Protein AF-A0A8X6XYX7-F1 (afdb_monomer)

Solvent-accessible surface area (backbone atoms only — not comparable to full-atom values): 6253 Å² total; per-residue (Å²): 136,57,72,66,62,53,54,53,54,50,52,64,70,70,44,87,96,65,83,76,82,65,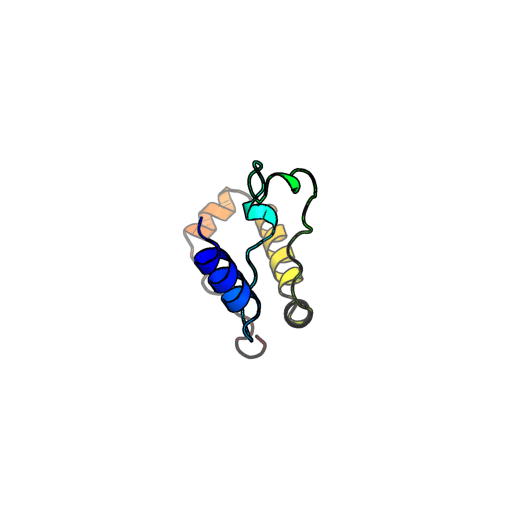81,63,75,82,47,94,62,64,91,68,63,83,51,68,88,63,78,73,74,76,90,76,72,57,69,75,58,52,71,69,38,53,66,61,55,52,49,55,51,47,55,63,51,68,75,49,52,71,72,58,53,55,51,46,69,73,52,74,71,84,84,75,85,78,85,64,91,86,73,115

Nearest PDB structures (foldseek):
  8y7e-assembly1_2  TM=8.122E-01  e=1.405E-06  Homo sapiens
  8i0u-assembly1_2  TM=7.567E-01  e=8.481E-07  Homo sapiens
  7qtt-assembly1_E  TM=8.133E-01  e=4.786E-06  Homo sapiens
  8rm5-assembly1_B2  TM=8.212E-01  e=9.842E-06  Homo sapiens

Structure (mmCIF, N/CA/C/O backbone):
data_AF-A0A8X6XYX7-F1
#
_entry.id   AF-A0A8X6XYX7-F1
#
loop_
_atom_site.group_PDB
_atom_site.id
_atom_site.type_symbol
_atom_site.label_atom_id
_atom_site.label_alt_id
_atom_site.label_comp_id
_atom_site.label_asym_id
_atom_site.label_entity_id
_atom_site.label_seq_id
_atom_site.pdbx_PDB_ins_code
_atom_site.Cartn_x
_atom_site.Cartn_y
_atom_site.Cartn_z
_atom_site.occupancy
_atom_site.B_iso_or_equiv
_atom_site.auth_seq_id
_atom_site.auth_comp_id
_atom_site.auth_asym_id
_atom_site.auth_atom_id
_atom_site.pdbx_PDB_model_num
ATOM 1 N N . MET A 1 1 ? 23.935 14.948 -27.734 1.00 57.50 1 MET A N 1
ATOM 2 C CA . MET A 1 1 ? 23.773 13.525 -27.389 1.00 57.50 1 MET A CA 1
ATOM 3 C C . MET A 1 1 ? 24.347 12.733 -28.546 1.00 57.50 1 MET A C 1
ATOM 5 O O . MET A 1 1 ? 23.789 12.786 -29.637 1.00 57.50 1 MET A O 1
ATOM 9 N N . THR A 1 2 ? 25.535 12.168 -28.370 1.00 86.88 2 THR A N 1
ATOM 10 C CA . THR A 1 2 ? 26.268 11.495 -29.454 1.00 86.88 2 THR A CA 1
ATOM 11 C C . THR A 1 2 ? 25.700 10.090 -29.681 1.00 86.88 2 THR A C 1
ATOM 13 O O . THR A 1 2 ? 25.047 9.517 -28.808 1.00 86.88 2 THR A O 1
ATOM 16 N N . VAL A 1 3 ? 25.915 9.514 -30.867 1.00 83.88 3 VAL A N 1
ATOM 17 C CA . VAL A 1 3 ? 25.403 8.173 -31.221 1.00 83.88 3 VAL A CA 1
ATOM 18 C C . VAL A 1 3 ? 25.924 7.090 -30.259 1.00 83.88 3 VAL A C 1
ATOM 20 O O . VAL A 1 3 ? 25.188 6.168 -29.908 1.00 83.88 3 VAL A O 1
ATOM 23 N N . ALA A 1 4 ? 27.149 7.252 -29.755 1.00 83.94 4 ALA A N 1
ATOM 24 C CA . ALA A 1 4 ? 27.756 6.350 -28.778 1.00 83.94 4 ALA A CA 1
ATOM 25 C C . ALA A 1 4 ? 26.997 6.324 -27.435 1.00 83.94 4 ALA A C 1
ATOM 27 O O . ALA A 1 4 ? 26.740 5.255 -26.881 1.00 83.94 4 ALA A O 1
ATOM 28 N N . GLU A 1 5 ? 26.560 7.487 -26.937 1.00 84.81 5 GLU A N 1
ATOM 29 C CA . GLU A 1 5 ? 25.783 7.591 -25.691 1.00 84.81 5 GLU A CA 1
ATOM 30 C C . GLU A 1 5 ? 24.414 6.899 -25.804 1.00 84.81 5 GLU A C 1
ATOM 32 O O . GLU A 1 5 ? 23.898 6.345 -24.829 1.00 84.81 5 GLU A O 1
ATOM 37 N N . LEU A 1 6 ? 23.812 6.919 -26.997 1.00 84.62 6 LEU A N 1
ATOM 38 C CA . LEU A 1 6 ? 22.552 6.230 -27.276 1.00 84.62 6 LEU A CA 1
ATOM 39 C C . LEU A 1 6 ? 22.726 4.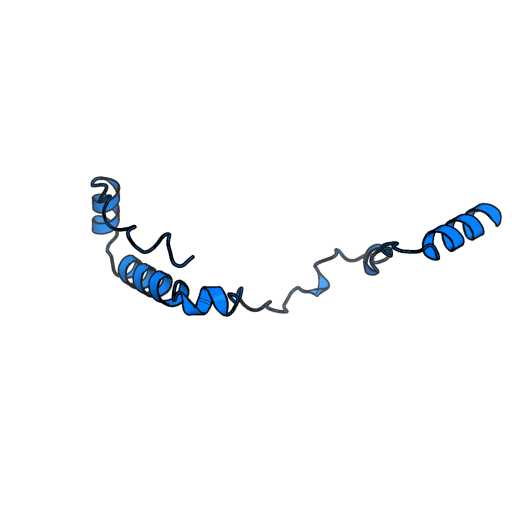709 -27.266 1.00 84.62 6 LEU A C 1
ATOM 41 O O . LEU A 1 6 ? 21.956 4.016 -26.601 1.00 84.62 6 LEU A O 1
ATOM 45 N N . GLN A 1 7 ? 23.753 4.195 -27.945 1.00 84.75 7 GLN A N 1
ATOM 46 C CA . GLN A 1 7 ? 24.054 2.760 -27.986 1.00 84.75 7 GLN A CA 1
ATOM 47 C C . GLN A 1 7 ? 24.354 2.206 -26.590 1.00 84.75 7 GLN A C 1
ATOM 49 O O . GLN A 1 7 ? 23.815 1.170 -26.206 1.00 84.75 7 GLN A O 1
ATOM 54 N N . GLN A 1 8 ? 25.127 2.936 -25.783 1.00 87.25 8 GLN A N 1
ATOM 55 C CA . GLN A 1 8 ? 25.419 2.548 -24.405 1.00 87.25 8 GLN A CA 1
ATOM 56 C C . GLN A 1 8 ? 24.143 2.447 -23.555 1.00 87.25 8 GLN A C 1
ATOM 58 O O . GLN A 1 8 ? 23.949 1.464 -22.840 1.00 87.25 8 GLN A O 1
ATOM 63 N N . LYS A 1 9 ? 23.232 3.424 -23.658 1.00 85.38 9 LYS A N 1
ATOM 64 C CA . LYS A 1 9 ? 21.946 3.394 -22.940 1.00 85.38 9 LYS A CA 1
ATOM 65 C C . LYS A 1 9 ? 21.053 2.232 -23.371 1.00 85.38 9 LYS A C 1
ATOM 67 O O . LYS A 1 9 ? 20.347 1.676 -22.533 1.00 85.38 9 LYS A O 1
ATOM 72 N N . VAL A 1 10 ? 21.059 1.878 -24.654 1.00 88.50 10 VAL A N 1
ATOM 73 C CA . VAL A 1 10 ? 20.289 0.740 -25.174 1.00 88.50 10 VAL A CA 1
ATOM 74 C C . VAL A 1 10 ? 20.860 -0.577 -24.652 1.00 88.50 10 VAL A C 1
ATOM 76 O O . VAL A 1 10 ? 20.107 -1.386 -24.117 1.00 88.50 10 VAL A O 1
ATOM 79 N N . ASN A 1 11 ? 22.182 -0.747 -24.695 1.00 88.81 11 ASN A N 1
ATOM 80 C CA . ASN A 1 11 ? 22.855 -1.946 -24.188 1.00 88.81 11 ASN A CA 1
ATOM 81 C C . ASN A 1 11 ? 22.606 -2.146 -22.687 1.00 88.81 11 ASN A C 1
ATOM 83 O O . ASN A 1 11 ? 22.317 -3.256 -22.247 1.00 88.81 11 ASN A O 1
ATOM 87 N N . LEU A 1 12 ? 22.629 -1.058 -21.910 1.00 88.81 12 LEU A N 1
ATOM 88 C CA . LEU A 1 12 ? 22.290 -1.091 -20.488 1.00 88.81 12 LEU A CA 1
ATOM 89 C C . LEU A 1 12 ? 20.826 -1.461 -20.241 1.00 88.81 12 LEU A C 1
ATOM 91 O O . LEU A 1 12 ? 20.540 -2.120 -19.259 1.00 88.81 12 LEU A O 1
ATOM 95 N N . LYS A 1 13 ? 19.883 -1.079 -21.104 1.00 85.81 13 LYS A N 1
ATOM 96 C CA . LYS A 1 13 ? 18.479 -1.501 -20.956 1.00 85.81 13 LYS A CA 1
ATOM 97 C C . LYS A 1 13 ? 18.232 -2.951 -21.385 1.00 85.81 13 LYS A C 1
ATOM 99 O O . LYS A 1 13 ? 17.252 -3.535 -20.941 1.00 85.81 13 LYS A O 1
ATOM 104 N N . ALA A 1 14 ? 19.084 -3.502 -22.249 1.00 86.75 14 ALA A N 1
ATOM 105 C CA . ALA A 1 14 ? 18.947 -4.846 -22.811 1.00 86.75 14 ALA A CA 1
ATOM 106 C C . ALA A 1 14 ? 19.676 -5.940 -22.007 1.00 86.75 14 ALA A C 1
ATOM 108 O O . ALA A 1 14 ? 19.561 -7.120 -22.333 1.00 86.75 14 ALA A O 1
ATOM 109 N N . SER A 1 15 ? 20.438 -5.571 -20.974 1.00 90.12 15 SER A N 1
ATOM 110 C CA . SER A 1 15 ? 21.151 -6.531 -20.129 1.00 90.12 15 SER A CA 1
ATOM 111 C C . SER A 1 15 ? 20.201 -7.281 -19.178 1.00 90.12 15 SER A C 1
ATOM 113 O O . SER A 1 15 ? 19.132 -6.793 -18.808 1.00 90.12 15 SER A O 1
ATOM 115 N N . SER A 1 16 ? 20.597 -8.493 -18.781 1.00 89.56 16 SER A N 1
ATOM 116 C CA . SER A 1 16 ? 19.787 -9.383 -17.940 1.00 89.56 16 SER A CA 1
ATOM 117 C C . SER A 1 16 ? 19.600 -8.828 -16.521 1.00 89.56 16 SER A C 1
ATOM 119 O O . SER A 1 16 ? 20.497 -8.179 -15.983 1.00 89.56 16 SER A O 1
ATOM 121 N N . ASN A 1 17 ? 18.447 -9.120 -15.907 1.00 89.06 17 ASN A N 1
ATOM 122 C CA . ASN A 1 17 ? 18.087 -8.766 -14.525 1.00 89.06 17 ASN A CA 1
ATOM 123 C C . ASN A 1 17 ? 17.993 -7.260 -14.213 1.00 89.06 17 ASN A C 1
ATOM 125 O O . ASN A 1 17 ? 18.191 -6.846 -13.071 1.00 89.06 17 ASN A O 1
ATOM 129 N N . ILE A 1 18 ? 17.671 -6.427 -15.204 1.00 91.19 18 ILE A N 1
ATOM 130 C CA . ILE A 1 18 ? 17.572 -4.976 -15.015 1.00 91.19 18 ILE A CA 1
ATOM 131 C C . ILE A 1 18 ? 16.130 -4.542 -14.781 1.00 91.19 18 ILE A C 1
ATOM 133 O O . ILE A 1 18 ? 15.202 -4.948 -15.479 1.00 91.19 18 ILE A O 1
ATOM 137 N N . ILE A 1 19 ? 15.955 -3.664 -13.794 1.00 87.69 19 ILE A N 1
ATOM 138 C CA . ILE A 1 19 ? 14.679 -3.012 -13.511 1.00 87.69 19 ILE A CA 1
ATOM 139 C C . ILE A 1 19 ? 14.529 -1.821 -14.461 1.00 87.69 19 ILE A C 1
ATOM 141 O O . ILE A 1 19 ? 15.372 -0.924 -14.504 1.00 87.69 19 ILE A O 1
ATOM 145 N N . VAL A 1 20 ? 13.444 -1.812 -15.233 1.00 88.69 20 VAL A N 1
ATOM 146 C CA . VAL A 1 20 ? 13.137 -0.732 -16.177 1.00 88.69 20 VAL A CA 1
ATOM 147 C C . VAL A 1 20 ? 12.746 0.559 -15.456 1.00 88.69 20 VAL A C 1
ATOM 149 O O . VAL A 1 20 ? 12.172 0.543 -14.367 1.00 88.69 20 VAL A O 1
ATOM 152 N N . VAL A 1 21 ? 13.019 1.701 -16.092 1.00 89.06 21 VAL A N 1
ATOM 153 C CA . VAL A 1 21 ? 12.602 3.009 -15.568 1.00 89.06 21 VAL A CA 1
ATOM 154 C C . VAL A 1 21 ? 11.067 3.079 -15.526 1.00 89.06 21 VAL A C 1
ATOM 156 O O . VAL A 1 21 ? 10.429 2.808 -16.547 1.00 89.06 21 VAL A O 1
ATOM 159 N N . PRO A 1 22 ? 10.453 3.467 -14.392 1.00 90.94 22 PRO A N 1
ATOM 160 C CA . PRO A 1 22 ? 9.001 3.575 -14.281 1.00 90.94 22 PRO A CA 1
ATOM 161 C C . PRO A 1 22 ? 8.387 4.559 -15.288 1.00 90.94 22 PRO A C 1
ATOM 163 O O . PRO A 1 22 ? 8.869 5.675 -15.469 1.00 90.94 22 PRO A O 1
ATOM 166 N N . HIS A 1 23 ? 7.255 4.180 -15.887 1.00 85.00 23 HIS A N 1
ATOM 167 C CA . HIS A 1 23 ? 6.602 4.939 -16.966 1.00 85.00 23 HIS A CA 1
ATOM 168 C C . HIS A 1 23 ? 6.180 6.369 -16.573 1.00 85.00 23 HIS A C 1
ATOM 170 O O . HIS A 1 23 ? 6.149 7.276 -17.402 1.00 85.00 23 HIS A O 1
ATOM 176 N N . HIS A 1 24 ? 5.880 6.599 -15.293 1.00 89.06 24 HIS A N 1
ATOM 177 C CA . HIS A 1 24 ? 5.425 7.900 -14.802 1.00 89.06 24 HIS A CA 1
ATOM 178 C C . HIS A 1 24 ? 6.546 8.941 -14.671 1.00 89.06 24 HIS A C 1
ATOM 180 O O . HIS A 1 24 ? 6.255 10.106 -14.415 1.00 89.06 24 HIS A O 1
ATOM 186 N N . TRP A 1 25 ? 7.811 8.556 -14.859 1.00 86.75 25 TRP A N 1
ATOM 187 C CA . TRP A 1 25 ? 8.943 9.482 -14.775 1.00 86.75 25 TRP A CA 1
ATOM 188 C C . TRP A 1 25 ? 8.906 10.561 -15.869 1.00 86.75 25 TRP A C 1
ATOM 190 O O . TRP A 1 25 ? 9.384 11.674 -15.671 1.00 86.75 25 TRP A O 1
ATOM 200 N N . CYS A 1 26 ? 8.301 10.254 -17.020 1.00 88.56 26 CYS A N 1
ATOM 201 C CA . CYS A 1 26 ? 8.116 11.199 -18.124 1.00 88.56 26 CYS A CA 1
ATOM 202 C C . CYS A 1 26 ? 6.836 12.043 -17.992 1.00 88.56 26 CYS A C 1
ATOM 204 O O . CYS A 1 26 ? 6.541 12.860 -18.865 1.00 88.56 26 CYS A O 1
ATOM 206 N N . PHE A 1 27 ? 6.039 11.837 -16.942 1.00 87.94 27 PHE A N 1
ATOM 207 C CA . PHE A 1 27 ? 4.776 12.541 -16.768 1.00 87.94 27 PHE A CA 1
ATOM 208 C C . PHE A 1 27 ? 4.973 13.860 -16.019 1.00 87.94 27 PHE A C 1
ATOM 210 O O . PHE A 1 27 ? 5.694 13.935 -15.032 1.00 87.94 27 PHE A O 1
ATOM 217 N N . LYS A 1 28 ? 4.256 14.907 -16.447 1.00 86.88 28 LYS A N 1
ATOM 218 C CA . LYS A 1 28 ? 4.228 16.203 -15.739 1.00 86.88 28 LYS A CA 1
ATOM 219 C C . LYS A 1 28 ? 3.403 16.161 -14.443 1.00 86.88 28 LYS A C 1
ATOM 221 O O . LYS A 1 28 ? 3.570 17.011 -13.572 1.00 86.88 28 LYS A O 1
ATOM 226 N N . ARG A 1 29 ? 2.482 15.199 -14.326 1.00 85.00 29 ARG A N 1
ATOM 227 C CA . ARG A 1 29 ? 1.626 14.993 -13.144 1.00 85.00 29 ARG A CA 1
ATOM 228 C C . ARG A 1 29 ? 2.380 14.245 -12.043 1.00 85.00 29 ARG A C 1
ATOM 230 O O . ARG A 1 29 ? 3.204 13.384 -12.336 1.00 85.00 29 ARG A O 1
ATOM 237 N N . LYS A 1 30 ? 2.065 14.527 -10.773 1.00 82.62 30 LYS A N 1
ATOM 238 C CA . LYS A 1 30 ? 2.681 13.816 -9.636 1.00 82.62 30 LYS A CA 1
ATOM 239 C C . LYS A 1 30 ? 2.197 12.357 -9.589 1.00 82.62 30 LYS A C 1
ATOM 241 O O . LYS A 1 30 ? 1.023 12.099 -9.847 1.00 82.62 30 LYS A O 1
ATOM 246 N N . TYR A 1 31 ? 3.079 11.439 -9.185 1.00 82.56 31 TYR A N 1
ATOM 247 C CA . TYR A 1 31 ? 2.884 9.977 -9.194 1.00 82.56 31 TYR A CA 1
ATOM 248 C C . TYR A 1 31 ? 1.496 9.494 -8.725 1.00 82.56 31 TYR A C 1
ATOM 250 O O . TYR A 1 31 ? 0.852 8.718 -9.423 1.00 82.56 31 TYR A O 1
ATOM 258 N N . SER A 1 32 ? 0.991 9.998 -7.595 1.00 77.75 32 SER A N 1
ATOM 259 C CA . SER A 1 32 ? -0.268 9.512 -6.997 1.00 77.75 32 SER A CA 1
ATOM 260 C C . SER A 1 32 ? -1.511 10.341 -7.340 1.00 77.75 32 SER A C 1
ATOM 262 O O . SER A 1 32 ? -2.599 10.050 -6.849 1.00 77.75 32 SER A O 1
ATOM 264 N N . GLN A 1 33 ? -1.393 11.394 -8.153 1.00 79.06 33 GLN A N 1
ATOM 265 C CA . GLN A 1 33 ? -2.512 12.316 -8.396 1.00 79.06 33 GLN A CA 1
ATOM 266 C C . GLN A 1 33 ? -3.635 11.731 -9.256 1.00 79.06 33 GLN A C 1
ATOM 268 O O . GLN A 1 33 ? -4.765 12.210 -9.158 1.00 79.06 33 GLN A O 1
ATOM 273 N N . ASP A 1 34 ? -3.328 10.711 -10.056 1.00 72.75 34 ASP A N 1
ATOM 274 C CA . ASP A 1 34 ? -4.283 10.006 -10.922 1.00 72.75 34 ASP A CA 1
ATOM 275 C C . ASP A 1 34 ? -5.218 9.082 -10.125 1.00 72.75 34 ASP A C 1
ATOM 277 O O . ASP A 1 34 ? -6.303 8.744 -10.578 1.00 72.75 34 ASP A O 1
ATOM 281 N N . LYS A 1 35 ? -4.816 8.700 -8.904 1.00 75.44 35 LYS A N 1
ATOM 282 C CA . LYS A 1 35 ? -5.608 7.842 -8.009 1.00 75.44 35 LYS A CA 1
ATOM 283 C C . LYS A 1 35 ? -6.548 8.625 -7.086 1.00 75.44 35 LYS A C 1
ATOM 285 O O . LYS A 1 35 ? -7.179 8.044 -6.209 1.00 75.44 35 LYS A O 1
ATOM 290 N N . ARG A 1 36 ? -6.654 9.948 -7.250 1.00 70.81 36 ARG A N 1
ATOM 291 C CA . ARG A 1 36 ? -7.575 10.768 -6.451 1.00 70.81 36 ARG A CA 1
ATOM 292 C C . ARG A 1 36 ? -9.017 10.435 -6.838 1.00 70.81 36 ARG A C 1
ATOM 294 O O . ARG A 1 36 ? -9.430 10.732 -7.949 1.00 70.81 36 ARG A O 1
ATOM 301 N N . GLY A 1 37 ? -9.763 9.828 -5.916 1.00 70.31 37 GLY A N 1
ATOM 302 C CA . GLY A 1 37 ? -11.169 9.446 -6.106 1.00 70.31 37 GLY A CA 1
ATOM 303 C C . GLY A 1 37 ? -11.399 7.946 -6.310 1.00 70.31 37 GLY A C 1
ATOM 304 O O . GLY A 1 37 ? -12.524 7.487 -6.149 1.00 70.31 37 GLY A O 1
ATOM 305 N N . ILE A 1 38 ? -10.345 7.167 -6.573 1.00 74.12 38 ILE A N 1
ATOM 306 C CA . ILE A 1 38 ? -10.411 5.703 -6.521 1.00 74.12 38 ILE A CA 1
ATOM 307 C C . ILE A 1 38 ? -10.101 5.316 -5.076 1.00 74.12 38 ILE A C 1
ATOM 309 O O . ILE A 1 38 ? -8.948 5.355 -4.650 1.00 74.12 38 ILE A O 1
ATOM 313 N N . GLY A 1 39 ? -11.145 5.022 -4.301 1.00 75.00 39 GLY A N 1
ATOM 314 C CA . GLY A 1 39 ? -10.998 4.537 -2.933 1.00 75.00 39 GLY A CA 1
ATOM 315 C C . GLY A 1 39 ? -10.340 3.166 -2.953 1.00 75.00 39 GLY A C 1
ATOM 316 O O . GLY A 1 39 ? -10.999 2.174 -3.253 1.00 75.00 39 GLY A O 1
ATOM 317 N N . GLU A 1 40 ? -9.039 3.115 -2.676 1.00 82.12 40 GLU A N 1
ATOM 318 C CA . GLU A 1 40 ? -8.366 1.847 -2.417 1.00 82.12 40 GLU A CA 1
ATOM 319 C C . GLU A 1 40 ? -9.119 1.136 -1.281 1.00 82.12 40 GLU A C 1
ATOM 321 O O . GLU A 1 40 ? -9.443 1.784 -0.275 1.00 82.12 40 GLU A O 1
ATOM 326 N N . PRO A 1 41 ? -9.474 -0.153 -1.443 1.00 79.81 41 PRO A N 1
ATOM 327 C CA . PRO A 1 41 ? -10.161 -0.879 -0.392 1.00 79.81 41 PRO A CA 1
ATOM 328 C C . PRO A 1 41 ? -9.323 -0.847 0.884 1.00 79.81 41 PRO A C 1
ATOM 330 O O . PRO A 1 41 ? -8.091 -0.803 0.852 1.00 79.81 41 PRO A O 1
ATOM 333 N N . ALA A 1 42 ? -10.003 -0.868 2.029 1.00 81.75 42 ALA A N 1
ATOM 334 C CA . ALA A 1 42 ? -9.313 -0.984 3.301 1.00 81.75 42 ALA A CA 1
ATOM 335 C C . ALA A 1 42 ? -8.418 -2.231 3.296 1.00 81.75 42 ALA A C 1
ATOM 337 O O . ALA A 1 42 ? -8.766 -3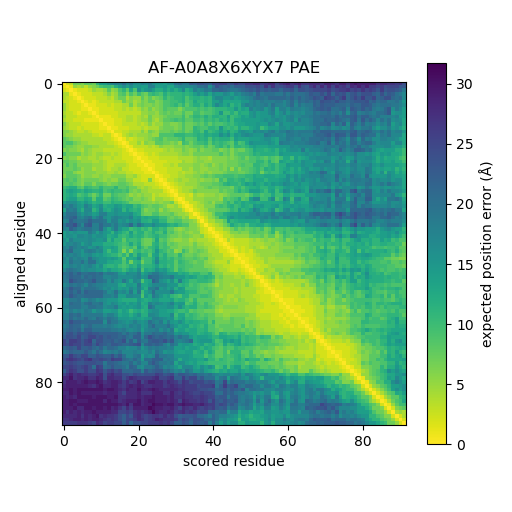.254 2.708 1.00 81.75 42 ALA A O 1
ATOM 338 N N . TRP A 1 43 ? -7.275 -2.135 3.973 1.00 83.38 43 TRP A N 1
ATOM 339 C CA . TRP A 1 43 ? -6.298 -3.216 4.044 1.00 83.38 43 TRP A CA 1
ATOM 340 C C . TRP A 1 43 ? -6.948 -4.547 4.446 1.00 83.38 43 TRP A C 1
ATOM 342 O O . TRP A 1 43 ? -7.466 -4.696 5.558 1.00 83.38 43 TRP A O 1
ATOM 352 N N . GLU A 1 44 ? -6.889 -5.523 3.545 1.00 84.00 44 GLU A N 1
ATOM 353 C CA . GLU A 1 44 ? -7.388 -6.865 3.791 1.00 84.00 44 GLU A CA 1
ATOM 354 C C . GLU A 1 44 ? -6.270 -7.738 4.366 1.00 84.00 44 GLU A C 1
ATOM 356 O O . GLU A 1 44 ? -5.172 -7.839 3.820 1.00 84.00 44 GLU A O 1
ATOM 361 N N . LEU A 1 45 ? -6.537 -8.383 5.502 1.00 86.12 45 LEU A N 1
ATOM 362 C CA . LEU A 1 45 ? -5.574 -9.312 6.084 1.00 86.12 45 LEU A CA 1
ATOM 363 C C . LEU A 1 45 ? -5.467 -10.571 5.218 1.00 86.12 45 LEU A C 1
ATOM 365 O O . LEU A 1 45 ? -6.471 -11.089 4.733 1.00 86.12 45 LEU A O 1
ATOM 369 N N . SER A 1 46 ? -4.257 -11.117 5.104 1.00 87.75 46 SER A N 1
ATOM 370 C CA . SER A 1 46 ? -4.061 -12.447 4.523 1.00 87.75 46 SER A CA 1
ATOM 371 C C . SER A 1 46 ? -4.873 -13.505 5.283 1.00 87.75 46 SER A C 1
ATOM 373 O O . SER A 1 46 ? -5.089 -13.397 6.499 1.00 87.75 46 SER A O 1
ATOM 375 N N . ASP A 1 47 ? -5.306 -14.548 4.576 1.00 83.25 47 ASP A N 1
ATOM 376 C CA . ASP A 1 47 ? -6.188 -15.594 5.100 1.00 83.25 47 ASP A CA 1
ATOM 377 C C . ASP A 1 47 ? -5.620 -16.305 6.328 1.00 83.25 47 ASP A C 1
ATOM 379 O O . ASP A 1 47 ? -6.372 -16.677 7.229 1.00 83.25 47 ASP A O 1
ATOM 383 N N . PHE A 1 48 ? -4.295 -16.438 6.417 1.00 81.69 48 PHE A N 1
ATOM 384 C CA . PHE A 1 48 ? -3.631 -16.997 7.594 1.00 81.69 48 PHE A CA 1
ATOM 385 C C . PHE A 1 48 ? -3.922 -16.174 8.860 1.00 81.69 48 PHE A C 1
ATOM 387 O O . PHE A 1 48 ? -4.331 -16.715 9.884 1.00 81.69 48 PHE A O 1
ATOM 394 N N . ILE A 1 49 ? -3.817 -14.847 8.773 1.00 82.19 49 ILE A N 1
ATOM 395 C CA . ILE A 1 49 ? -4.012 -13.945 9.916 1.00 82.19 49 ILE A CA 1
ATOM 396 C C . ILE A 1 49 ? -5.508 -13.785 10.230 1.00 82.19 49 ILE A C 1
ATOM 398 O O . ILE A 1 49 ? -5.904 -13.687 11.396 1.00 82.19 49 ILE A O 1
ATOM 402 N N . LYS A 1 50 ? -6.373 -13.819 9.207 1.00 83.69 50 LYS A N 1
ATOM 403 C CA . LYS A 1 50 ? -7.832 -13.833 9.396 1.00 83.69 50 LYS A CA 1
ATOM 404 C C . LYS A 1 50 ? -8.297 -15.048 10.204 1.00 83.69 50 LYS A C 1
ATOM 406 O O . LYS A 1 50 ? -9.172 -14.887 11.057 1.00 83.69 50 LYS A O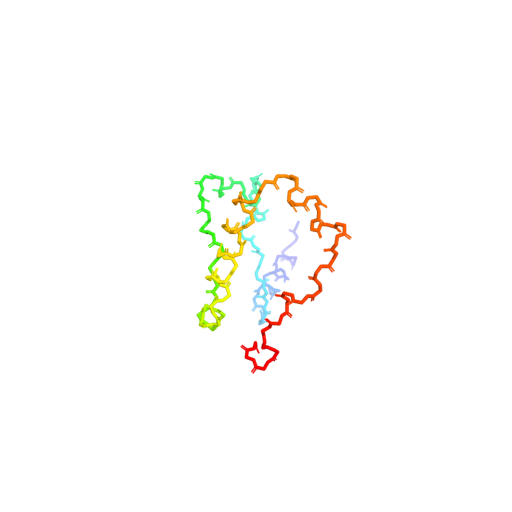 1
ATOM 411 N N . ARG A 1 51 ? -7.692 -16.231 10.002 1.00 78.94 51 ARG A N 1
ATOM 412 C CA . ARG A 1 51 ? -8.008 -17.465 10.757 1.00 78.94 51 ARG A CA 1
ATOM 413 C C . ARG A 1 51 ? -7.733 -17.337 12.253 1.00 78.94 51 ARG A C 1
ATOM 415 O O . ARG A 1 51 ? -8.495 -17.878 13.048 1.00 78.94 51 ARG A O 1
ATOM 422 N N . VAL A 1 52 ? -6.713 -16.569 12.646 1.00 81.94 52 VAL A N 1
ATOM 423 C CA . VAL A 1 52 ? -6.419 -16.276 14.065 1.00 81.94 52 VAL A CA 1
ATOM 424 C C . VAL A 1 52 ? -7.554 -15.463 14.715 1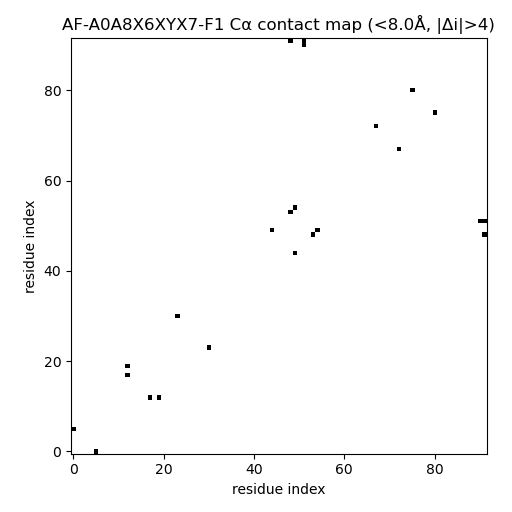.00 81.94 52 VAL A C 1
ATOM 426 O O . VAL A 1 52 ? -7.675 -15.403 15.937 1.00 81.94 52 VAL A O 1
ATOM 429 N N . GLY A 1 53 ? -8.436 -14.848 13.917 1.00 78.88 53 GLY A N 1
ATOM 430 C CA . GLY A 1 53 ? -9.617 -14.140 14.413 1.00 78.88 53 GLY A CA 1
ATOM 431 C C . GLY A 1 53 ? -9.295 -12.786 15.048 1.00 78.88 53 GLY A C 1
ATOM 432 O O . GLY A 1 53 ? -10.133 -12.214 15.749 1.00 78.88 53 GLY A O 1
ATOM 433 N N . ILE A 1 54 ? -8.100 -12.240 14.788 1.00 81.25 54 ILE A N 1
ATOM 434 C CA . ILE A 1 54 ? -7.640 -10.955 15.340 1.00 81.25 54 ILE A CA 1
ATOM 435 C C . ILE A 1 54 ? -8.582 -9.815 14.935 1.00 81.25 54 ILE A C 1
ATOM 437 O O . ILE A 1 54 ? -8.853 -8.940 15.755 1.00 81.25 54 ILE A O 1
ATOM 441 N N . MET A 1 55 ? -9.130 -9.841 13.714 1.00 81.50 55 MET A N 1
ATOM 442 C CA . MET A 1 55 ? -10.093 -8.829 13.255 1.00 81.50 55 MET A CA 1
ATOM 443 C C . MET A 1 55 ? -11.337 -8.782 14.149 1.00 81.50 55 MET A C 1
ATOM 445 O O . MET A 1 55 ? -11.689 -7.713 14.640 1.00 81.50 55 MET A O 1
ATOM 449 N N . LYS A 1 56 ? -11.934 -9.945 14.450 1.00 80.12 56 LYS A N 1
ATOM 450 C CA . LYS A 1 56 ? -13.124 -10.048 15.311 1.00 80.12 56 LYS A CA 1
ATOM 451 C C . LYS A 1 56 ? -12.827 -9.592 16.742 1.00 80.12 56 LYS A C 1
ATOM 453 O O . LYS A 1 56 ? -13.589 -8.816 17.307 1.00 80.12 56 LYS A O 1
ATOM 458 N N . LYS A 1 57 ? -11.683 -10.008 17.307 1.00 79.62 57 LYS A N 1
ATOM 459 C CA . LYS A 1 57 ? -11.265 -9.612 18.667 1.00 79.62 57 LYS A CA 1
ATOM 460 C C . LYS A 1 57 ? -10.997 -8.107 18.772 1.00 79.62 57 LYS A C 1
ATOM 462 O O . LYS A 1 57 ? -11.355 -7.484 19.767 1.00 79.62 57 LYS A O 1
ATOM 467 N N . ARG A 1 58 ? -10.358 -7.506 17.762 1.00 82.88 58 ARG A N 1
ATOM 468 C CA . ARG A 1 58 ? -10.114 -6.054 17.730 1.00 82.88 58 ARG A CA 1
ATOM 469 C C . ARG A 1 58 ? -11.414 -5.270 17.598 1.00 82.88 58 ARG A C 1
ATOM 471 O O . ARG A 1 58 ? -11.565 -4.265 18.284 1.00 82.88 58 ARG A O 1
ATOM 478 N N . GLN A 1 59 ? -12.339 -5.737 16.763 1.00 82.44 59 GLN A N 1
ATOM 479 C CA . GLN A 1 59 ? -13.645 -5.106 16.594 1.00 82.44 59 GLN A CA 1
ATOM 480 C C . GLN A 1 59 ? -14.454 -5.129 17.897 1.00 82.44 59 GLN A C 1
ATOM 482 O O . GLN A 1 59 ? -14.873 -4.072 18.359 1.00 82.44 59 GLN A O 1
ATOM 487 N N . SER A 1 60 ? -14.550 -6.283 18.568 1.00 81.25 60 SER A N 1
ATOM 488 C CA . SER A 1 60 ? -15.262 -6.382 19.848 1.00 81.25 60 SER A CA 1
ATOM 489 C C . SER A 1 60 ? -14.634 -5.505 20.938 1.00 81.25 60 SER A C 1
ATOM 491 O O . SER A 1 60 ? -15.339 -4.883 21.725 1.00 81.25 60 SER A O 1
ATOM 493 N N . LEU A 1 61 ? -13.298 -5.419 21.000 1.00 81.44 61 LEU A N 1
ATOM 494 C CA . LEU A 1 61 ? -12.616 -4.536 21.955 1.00 81.44 61 LEU A CA 1
ATOM 495 C C . LEU A 1 61 ? -12.911 -3.056 21.690 1.00 81.44 61 LEU A C 1
ATOM 497 O O . LEU A 1 61 ? -13.086 -2.306 22.652 1.00 81.44 61 LEU A O 1
ATOM 501 N N . ARG A 1 62 ? -12.984 -2.658 20.415 1.00 83.88 62 ARG A N 1
ATOM 502 C CA . ARG A 1 62 ? -13.298 -1.288 20.003 1.00 83.88 62 ARG A CA 1
ATOM 503 C C . ARG A 1 62 ? -14.735 -0.917 20.366 1.00 83.88 62 ARG A C 1
ATOM 505 O O . ARG A 1 62 ? -14.935 0.101 21.011 1.00 83.88 62 ARG A O 1
ATOM 512 N N . GLU A 1 63 ? -15.704 -1.788 20.091 1.00 84.62 63 GLU A N 1
ATOM 513 C CA . GLU A 1 63 ? -17.110 -1.582 20.477 1.00 84.62 63 GLU A CA 1
ATOM 514 C C . GLU A 1 63 ? -17.269 -1.420 21.999 1.00 84.62 63 GLU A C 1
ATOM 516 O O . GLU A 1 63 ? -17.925 -0.495 22.481 1.00 84.62 63 GLU A O 1
ATOM 521 N N . ILE A 1 64 ? -16.584 -2.263 22.779 1.00 82.50 64 ILE A N 1
ATOM 522 C CA . ILE A 1 64 ? -16.574 -2.171 24.245 1.00 82.50 64 ILE A CA 1
ATOM 523 C C . ILE A 1 64 ? -15.847 -0.898 24.725 1.00 82.50 64 ILE A C 1
ATOM 525 O O . ILE A 1 64 ? -16.053 -0.444 25.851 1.00 82.50 64 ILE A O 1
ATOM 529 N N . GLU A 1 65 ? -14.928 -0.325 23.950 1.00 79.69 65 GLU A N 1
ATOM 530 C CA . GLU A 1 65 ? -14.268 0.944 24.271 1.00 79.69 65 GLU A CA 1
ATOM 531 C C . GLU A 1 65 ? -15.121 2.165 23.912 1.00 79.69 65 GLU A C 1
ATOM 533 O O . GLU A 1 65 ? -15.154 3.124 24.689 1.00 79.69 65 GLU A O 1
ATOM 538 N N . ASP A 1 66 ? -15.853 2.112 22.806 1.00 82.69 66 ASP A N 1
ATOM 539 C CA . ASP A 1 66 ? -16.743 3.182 22.356 1.00 82.69 66 ASP A CA 1
ATOM 540 C C . ASP A 1 66 ? -17.956 3.336 23.279 1.00 82.69 66 ASP A C 1
ATOM 542 O O . ASP A 1 66 ? -18.345 4.456 23.603 1.00 82.69 66 ASP A O 1
ATOM 546 N N . GLN A 1 67 ? -18.471 2.233 23.832 1.00 84.12 67 GLN A N 1
ATOM 547 C CA . GLN A 1 67 ? -19.548 2.263 24.829 1.00 84.12 67 GLN A CA 1
ATOM 548 C C . GLN A 1 67 ? -19.118 2.824 26.200 1.00 84.12 67 GLN A C 1
ATOM 550 O O . GLN A 1 67 ? -19.962 3.131 27.045 1.00 84.12 67 GLN A O 1
ATOM 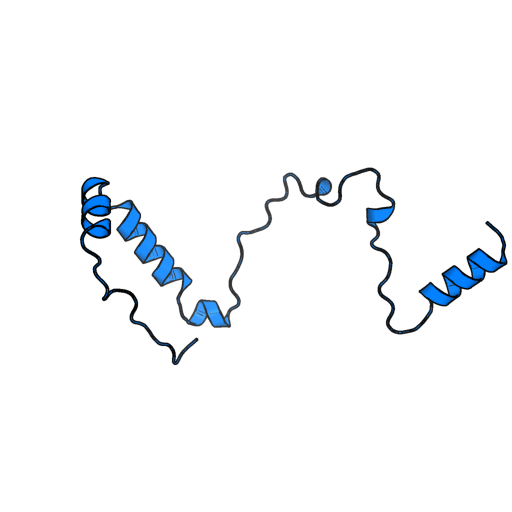555 N N . LYS A 1 68 ? -17.813 2.963 26.478 1.00 83.19 68 LYS A N 1
ATOM 556 C CA . LYS A 1 68 ? -17.341 3.466 27.779 1.00 83.19 68 LYS A CA 1
ATOM 557 C C . LYS A 1 68 ? -17.357 4.986 27.829 1.00 83.19 68 LYS A C 1
ATOM 559 O O . LYS A 1 68 ? -16.734 5.666 27.018 1.00 83.19 68 LYS A O 1
ATOM 564 N N . THR A 1 69 ? -17.932 5.510 28.906 1.00 83.75 69 THR A N 1
ATOM 565 C CA . THR A 1 69 ? -17.911 6.944 29.212 1.00 83.75 69 THR A CA 1
ATOM 566 C C . THR A 1 69 ? -16.490 7.471 29.452 1.00 83.75 69 THR A C 1
ATOM 568 O O . THR A 1 69 ? -15.615 6.771 29.976 1.00 83.75 69 THR A O 1
ATOM 571 N N . THR A 1 70 ? -16.261 8.751 29.146 1.00 79.50 70 THR A N 1
ATOM 572 C CA . THR A 1 70 ? -14.967 9.441 29.321 1.00 79.50 70 THR A CA 1
ATOM 573 C C . THR A 1 70 ? -14.428 9.326 30.755 1.00 79.50 70 THR A C 1
ATOM 575 O O . THR A 1 70 ? -13.234 9.111 30.966 1.00 79.50 70 THR A O 1
ATOM 578 N N . LYS A 1 71 ? -15.318 9.340 31.760 1.00 80.94 71 LYS A N 1
ATOM 579 C CA . LYS A 1 71 ? -14.971 9.150 33.181 1.00 80.94 71 LYS A CA 1
ATOM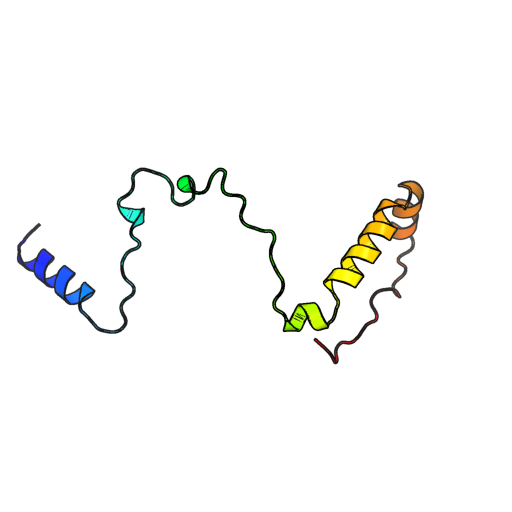 580 C C . LYS A 1 71 ? -14.436 7.740 33.475 1.00 80.94 71 LYS A C 1
ATOM 582 O O . LYS A 1 71 ? -13.549 7.568 34.310 1.00 80.94 71 LYS A O 1
ATOM 587 N N . ALA A 1 72 ? -14.964 6.713 32.806 1.00 78.62 72 ALA A N 1
ATOM 588 C CA . ALA A 1 72 ? -14.473 5.340 32.923 1.00 78.62 72 ALA A CA 1
ATOM 589 C C . ALA A 1 72 ? -13.126 5.145 32.204 1.00 78.62 72 ALA A C 1
ATOM 591 O O . ALA A 1 72 ? -12.259 4.449 32.735 1.00 78.62 72 ALA A O 1
ATOM 592 N N . LYS A 1 73 ? -12.920 5.803 31.052 1.00 79.56 73 LYS A N 1
ATOM 593 C CA . LYS A 1 73 ? -11.629 5.830 30.338 1.00 79.56 73 LYS A CA 1
ATOM 594 C C . LYS A 1 73 ? -10.525 6.457 31.205 1.00 79.56 73 LYS A C 1
ATOM 596 O O . LYS A 1 73 ? -9.472 5.847 31.382 1.00 79.56 73 LYS A O 1
ATOM 601 N N . MET A 1 74 ? -10.804 7.596 31.850 1.00 79.25 74 MET A N 1
ATOM 602 C CA . MET A 1 74 ? -9.841 8.284 32.727 1.00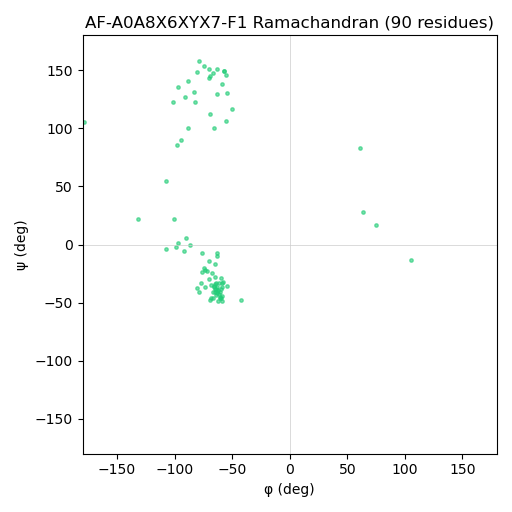 79.25 74 MET A CA 1
ATOM 603 C C . MET A 1 74 ? -9.442 7.443 33.953 1.00 79.25 74 MET A C 1
ATOM 605 O O . MET A 1 74 ? -8.266 7.350 34.290 1.00 79.25 74 MET A O 1
ATOM 609 N N . ARG A 1 75 ? -10.398 6.737 34.576 1.00 80.88 75 ARG A N 1
ATOM 610 C CA . ARG A 1 75 ? -10.114 5.827 35.704 1.00 80.88 75 ARG A CA 1
ATOM 611 C C . ARG A 1 75 ? -9.255 4.624 35.317 1.00 80.88 75 ARG A C 1
ATOM 613 O O . ARG A 1 75 ? -8.407 4.210 36.103 1.00 80.88 75 ARG A O 1
ATOM 620 N N . LYS A 1 76 ? -9.453 4.070 34.116 1.00 72.50 76 LYS A N 1
ATOM 621 C CA . LYS A 1 76 ? -8.632 2.961 33.600 1.00 72.50 76 LYS A CA 1
ATOM 622 C C . LYS A 1 76 ? -7.207 3.383 33.244 1.00 72.50 76 LYS A C 1
ATOM 624 O O . LYS A 1 76 ? -6.309 2.563 33.371 1.00 72.50 76 LYS A O 1
ATOM 629 N N . ARG A 1 77 ? -6.988 4.640 32.838 1.00 73.56 77 ARG A N 1
ATOM 630 C CA . ARG A 1 77 ? -5.633 5.176 32.619 1.00 73.56 77 ARG A CA 1
ATOM 631 C C . ARG A 1 77 ? -4.834 5.247 33.926 1.00 73.56 77 ARG A C 1
ATOM 633 O O . ARG A 1 77 ? -3.648 4.958 33.914 1.00 73.56 77 ARG A O 1
ATOM 640 N N . VAL A 1 78 ? -5.489 5.602 35.035 1.00 74.44 78 VAL A N 1
ATOM 641 C CA . VAL A 1 78 ? -4.846 5.718 36.358 1.00 74.44 78 VAL A CA 1
ATOM 642 C C . VAL A 1 78 ? -4.643 4.351 37.018 1.00 74.44 78 VAL A C 1
ATOM 644 O O . VAL A 1 78 ? -3.592 4.092 37.592 1.00 74.44 78 VAL A O 1
ATOM 647 N N . ARG A 1 79 ? -5.622 3.443 36.911 1.00 70.81 79 ARG A N 1
ATOM 648 C CA . ARG A 1 79 ? -5.497 2.060 37.392 1.00 70.81 79 ARG A CA 1
ATOM 649 C C . ARG A 1 79 ? -5.132 1.145 36.228 1.00 70.81 79 ARG A C 1
ATOM 651 O O . ARG A 1 79 ? -6.023 0.550 35.617 1.00 70.81 79 ARG A O 1
ATOM 658 N N . LEU A 1 80 ? -3.833 1.035 35.943 1.00 61.59 80 LEU A N 1
ATOM 659 C CA . LEU A 1 80 ? -3.297 0.081 34.970 1.00 61.59 80 LEU A CA 1
ATOM 660 C C . LEU A 1 80 ? -3.745 -1.333 35.352 1.00 61.59 80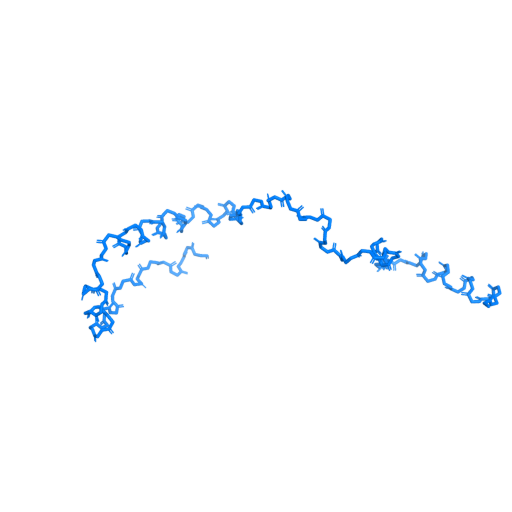 LEU A C 1
ATOM 662 O O . LEU A 1 80 ? -3.279 -1.915 36.328 1.00 61.59 80 LEU A O 1
ATOM 666 N N . LYS A 1 81 ? -4.700 -1.881 34.600 1.00 60.09 81 LYS A N 1
ATOM 667 C CA . LYS A 1 81 ? -5.135 -3.270 34.747 1.00 60.09 81 LYS A CA 1
ATOM 668 C C . LYS A 1 81 ? -4.337 -4.092 33.739 1.00 60.09 81 LYS A C 1
ATOM 670 O O . LYS A 1 81 ? -4.723 -4.198 32.579 1.00 60.09 81 LYS A O 1
ATOM 675 N N . LEU A 1 82 ? -3.184 -4.583 34.195 1.00 59.31 82 LEU A N 1
ATOM 676 C CA . LEU A 1 82 ? -2.157 -5.283 33.410 1.00 59.31 82 LEU A CA 1
ATOM 677 C C . LEU A 1 82 ? -2.616 -6.622 32.794 1.00 59.31 82 LEU A C 1
ATOM 679 O O . LEU A 1 82 ? -1.911 -7.187 31.972 1.00 59.31 82 LEU A O 1
ATOM 683 N N . GLU A 1 83 ? -3.811 -7.115 33.116 1.00 56.91 83 GLU A N 1
ATOM 684 C CA . GLU A 1 83 ? -4.200 -8.514 32.866 1.00 56.91 83 GLU A CA 1
ATOM 685 C C . GLU A 1 83 ? -5.084 -8.739 31.622 1.00 56.91 83 GLU A C 1
ATOM 687 O O . GLU A 1 83 ? -5.818 -9.718 31.553 1.00 56.91 83 GLU A O 1
ATOM 692 N N . THR A 1 84 ? -5.091 -7.842 30.627 1.00 56.72 84 THR A N 1
ATOM 693 C CA . THR A 1 84 ? -5.989 -8.006 29.451 1.00 56.72 84 THR A CA 1
ATOM 694 C C . THR A 1 84 ? -5.303 -8.404 28.144 1.00 56.72 84 THR A C 1
ATOM 696 O O . THR A 1 84 ? -5.996 -8.702 27.167 1.00 56.72 84 THR A O 1
ATOM 699 N N . SER A 1 85 ? -3.972 -8.502 28.132 1.00 51.53 85 SER A N 1
ATOM 700 C CA . SER A 1 85 ? -3.202 -9.006 26.987 1.00 51.53 85 SER A CA 1
ATOM 701 C C . SER A 1 85 ? -2.638 -10.396 27.251 1.00 51.53 85 SER A C 1
ATOM 703 O O . SER A 1 85 ? -1.451 -10.633 27.087 1.00 51.53 85 SER A O 1
ATOM 705 N N . ASP A 1 86 ? -3.505 -11.334 27.603 1.00 61.53 86 ASP A N 1
ATOM 706 C CA . ASP A 1 86 ? -3.223 -12.749 27.389 1.00 61.53 86 ASP A CA 1
ATOM 707 C C . ASP A 1 86 ? -3.987 -13.179 26.141 1.00 61.53 86 ASP A C 1
ATOM 709 O O . ASP A 1 86 ? -5.192 -12.936 26.094 1.00 61.53 86 ASP A O 1
ATOM 713 N N . LYS A 1 87 ? -3.310 -13.711 25.109 1.00 55.84 87 LYS A N 1
ATOM 714 C CA . LYS A 1 87 ? -3.752 -14.821 24.223 1.00 55.84 87 LYS A CA 1
ATOM 715 C C . LYS A 1 87 ? -2.661 -15.149 23.181 1.00 55.84 87 LYS A C 1
ATOM 717 O O . LYS A 1 87 ? -2.564 -14.473 22.161 1.00 55.84 87 LYS A O 1
ATOM 722 N N . ASN A 1 88 ? -1.981 -16.273 23.429 1.00 56.41 88 ASN A N 1
ATOM 723 C CA . ASN A 1 88 ? -1.293 -17.186 22.502 1.00 56.41 88 ASN A CA 1
ATOM 724 C C . ASN A 1 88 ? -0.127 -16.662 21.646 1.00 56.41 88 ASN A C 1
ATOM 726 O O . ASN A 1 88 ? -0.256 -16.505 20.435 1.00 56.41 88 ASN A O 1
ATOM 730 N N . SER A 1 89 ? 1.066 -16.626 22.243 1.00 54.84 89 SER A N 1
ATOM 731 C CA . SER A 1 89 ? 2.356 -16.590 21.528 1.00 54.84 89 SER A CA 1
ATOM 732 C C . SER A 1 89 ? 2.631 -17.841 20.673 1.00 54.84 89 SER A C 1
ATOM 734 O O . SER A 1 89 ? 3.576 -17.858 19.899 1.00 54.84 89 SER A O 1
ATOM 736 N N . GLN A 1 90 ? 1.818 -18.894 20.811 1.00 60.22 90 GLN A N 1
ATOM 737 C CA . GLN A 1 90 ? 2.034 -20.205 20.184 1.00 60.22 90 GLN A CA 1
ATOM 738 C C . GLN A 1 90 ? 1.216 -20.419 18.891 1.00 60.22 90 GLN A C 1
ATOM 740 O O . GLN A 1 90 ? 1.306 -21.479 18.281 1.00 60.22 90 GLN A O 1
ATOM 745 N N . LYS A 1 91 ? 0.378 -19.447 18.488 1.00 59.09 91 LYS A N 1
ATOM 746 C CA . LYS A 1 91 ? -0.473 -19.512 17.276 1.00 59.09 91 LYS A CA 1
ATOM 747 C C . LYS A 1 91 ? -0.400 -18.248 16.397 1.00 59.09 91 LYS A C 1
ATOM 749 O O . LYS A 1 91 ? -1.350 -17.978 15.660 1.00 59.09 91 LYS A O 1
ATOM 754 N N . LEU A 1 92 ? 0.676 -17.467 16.514 1.00 55.25 92 LEU A N 1
ATOM 755 C CA . LEU A 1 92 ? 0.995 -16.360 15.603 1.00 55.25 92 LEU A CA 1
ATOM 756 C C . LEU A 1 92 ? 1.987 -16.814 14.534 1.00 55.25 92 LEU A C 1
ATOM 758 O O . LEU A 1 92 ? 2.874 -17.619 14.888 1.00 55.25 92 LEU A O 1
#

Secondary structure (DSSP, 8-state):
--HHHHHHHHHHHHSTTPPPPPGGGG-SS-TTGGGTT--PPPPPPPHHHHHTTHHHHHHHHHHHHHTS-HHHHHHHHHS--GGG--S-TT--

Organism: NCBI:txid2747483

Radius of gyration: 26.46 Å; Cα contacts (8 Å, |Δi|>4): 12; chains: 1; bounding box: 47×36×69 Å

InterPro domains:
  IPR007180 Domain of unknown function DUF382 [PF04037] (9-92)
  IPR052584 Pre-mRNA Spliceosomal U2 snRNP Complex Component [PTHR12785] (8-92)

Mean predicted aligned error: 12.87 Å

Sequence (92 aa):
MTVAELQQKVNLKASSNIIVVPHHWCFKRKYSQDKRGIGEPAWELSDFIKRVGIMKKRQSLREIEDQKTTKAKMRKRVRLKLETSDKNSQKL

Foldseek 3Di:
DDPVVVVVVVVVVPDPPDDDDDPCVPPPDDPCPVCVPVPDDDDDDDPLVVVVVVVVVVVVVVVVVVPDDPVRVVVCVVVPPPPDPDDDPPRD

pLDDT: mean 78.84, std 10.14, range [51.53, 91.19]